Protein AF-A0A3G3MIH2-F1 (afdb_monomer_lite)

Sequence (137 aa):
MPQLDYTIVFPQIFWLMLMFTVTYSGLLHFFLPIFLKVLKSRKLVVLFNVNETLKNEKRLLEKQNYLNETLNKNLIVLKNVFMKDILTSLSSECKIDIQLVDVKLAKALRNNMLYCNNQLLDCIVLEPRLLNFKFKK

Structure (mmCIF, N/CA/C/O backbone):
data_AF-A0A3G3MIH2-F1
#
_entry.id   AF-A0A3G3MIH2-F1
#
loop_
_atom_site.group_PDB
_atom_site.id
_atom_site.type_symbol
_atom_site.label_atom_id
_atom_site.label_alt_id
_atom_site.label_comp_id
_atom_site.label_asym_id
_atom_site.label_entity_id
_atom_site.label_seq_id
_atom_site.pdbx_PDB_ins_code
_atom_site.Cartn_x
_atom_site.Cartn_y
_atom_site.Cartn_z
_atom_site.occupancy
_atom_site.B_iso_or_equiv
_atom_site.auth_seq_id
_atom_site.auth_comp_id
_atom_site.auth_asym_id
_atom_site.auth_atom_id
_atom_site.pdbx_PDB_model_num
ATOM 1 N N . MET A 1 1 ? 47.774 0.286 -35.065 1.00 64.31 1 MET A N 1
ATOM 2 C CA . MET A 1 1 ? 47.944 -0.960 -35.847 1.00 64.31 1 MET A CA 1
ATOM 3 C C . MET A 1 1 ? 47.902 -0.564 -37.318 1.00 64.31 1 MET A C 1
ATOM 5 O O . MET A 1 1 ? 47.036 0.243 -37.635 1.00 64.31 1 MET A O 1
ATOM 9 N N . PRO A 1 2 ? 48.791 -1.055 -38.199 1.00 63.09 2 PRO A N 1
ATOM 10 C CA . PRO A 1 2 ? 48.864 -0.630 -39.610 1.00 63.09 2 PRO A CA 1
ATOM 11 C C . PRO A 1 2 ? 47.598 -0.933 -40.444 1.00 63.09 2 PRO A C 1
ATOM 13 O O . PRO A 1 2 ? 47.557 -0.633 -41.624 1.00 63.09 2 PRO A O 1
ATOM 16 N N . GLN A 1 3 ? 46.572 -1.524 -39.826 1.00 59.78 3 GLN A N 1
ATOM 17 C CA . GLN A 1 3 ? 45.283 -1.890 -40.416 1.00 59.78 3 GLN A CA 1
ATOM 18 C C . GLN A 1 3 ? 44.195 -0.814 -40.249 1.00 59.78 3 GLN A C 1
ATOM 20 O O . GLN A 1 3 ? 43.129 -0.937 -40.845 1.00 59.78 3 GLN A O 1
ATOM 25 N N . LEU A 1 4 ? 44.419 0.216 -39.421 1.00 67.50 4 LEU A N 1
ATOM 26 C CA . LEU A 1 4 ? 43.464 1.315 -39.256 1.00 67.50 4 LEU A CA 1
ATOM 27 C C . LEU A 1 4 ? 43.761 2.392 -40.303 1.00 67.50 4 LEU A C 1
ATOM 29 O O . LEU A 1 4 ? 44.371 3.417 -40.009 1.00 67.50 4 LEU A O 1
ATOM 33 N N . ASP A 1 5 ? 43.393 2.094 -41.544 1.00 70.62 5 ASP A N 1
ATOM 34 C CA . ASP A 1 5 ? 43.599 2.989 -42.676 1.00 70.62 5 ASP A CA 1
ATOM 35 C C . ASP A 1 5 ? 42.698 4.225 -42.526 1.00 70.62 5 ASP A C 1
ATOM 37 O O . ASP A 1 5 ? 41.473 4.112 -42.445 1.00 70.62 5 ASP A O 1
ATOM 41 N N . TYR A 1 6 ? 43.280 5.424 -42.483 1.00 70.31 6 TYR A N 1
ATOM 42 C CA . TYR A 1 6 ? 42.527 6.670 -42.259 1.00 70.31 6 TYR A CA 1
ATOM 43 C C . TYR A 1 6 ? 41.443 6.913 -43.324 1.00 70.31 6 TYR A C 1
ATOM 45 O O . TYR A 1 6 ? 40.437 7.569 -43.056 1.00 70.31 6 TYR A O 1
ATOM 53 N N . THR A 1 7 ? 41.605 6.323 -44.508 1.00 76.62 7 THR A N 1
ATOM 54 C CA . THR A 1 7 ? 40.677 6.416 -45.641 1.00 76.62 7 THR A CA 1
ATOM 55 C C . THR A 1 7 ? 39.334 5.715 -45.387 1.00 76.62 7 THR A C 1
ATOM 57 O O . THR A 1 7 ? 38.307 6.166 -45.890 1.00 76.62 7 THR A O 1
ATOM 60 N N . ILE A 1 8 ? 39.298 4.644 -44.580 1.00 80.69 8 ILE A N 1
ATOM 61 C CA . ILE A 1 8 ? 38.061 3.883 -44.296 1.00 80.69 8 ILE A CA 1
ATOM 62 C C . ILE A 1 8 ? 37.334 4.345 -43.026 1.00 80.69 8 ILE A C 1
ATOM 64 O O . ILE A 1 8 ? 36.175 3.987 -42.812 1.00 80.69 8 ILE A O 1
ATOM 68 N N . VAL A 1 9 ? 37.981 5.180 -42.209 1.00 84.44 9 VAL A N 1
ATOM 69 C CA . VAL A 1 9 ? 37.428 5.684 -40.943 1.00 84.44 9 VAL A CA 1
ATOM 70 C C . VAL A 1 9 ? 36.187 6.547 -41.180 1.00 84.44 9 VAL A C 1
ATOM 72 O O . VAL A 1 9 ? 35.196 6.416 -40.463 1.00 84.44 9 VAL A O 1
ATOM 75 N N . PHE A 1 10 ? 36.193 7.398 -42.210 1.00 85.12 10 PHE A N 1
ATOM 76 C CA . PHE A 1 10 ? 35.067 8.296 -42.477 1.00 85.12 10 PHE A CA 1
ATOM 77 C C . PHE A 1 10 ? 33.777 7.551 -42.884 1.00 85.12 10 PHE A C 1
ATOM 79 O O . PHE A 1 10 ? 32.747 7.783 -42.245 1.00 85.12 10 PHE A O 1
ATOM 86 N N . PRO A 1 11 ? 33.793 6.606 -43.848 1.00 90.06 11 PRO A N 1
ATOM 87 C CA . PRO A 1 11 ? 32.627 5.769 -44.138 1.00 90.06 11 PRO A CA 1
ATOM 88 C C . PRO A 1 11 ? 32.112 4.996 -42.919 1.00 90.06 11 PRO A C 1
ATOM 90 O O . PRO A 1 11 ? 30.903 4.908 -42.717 1.00 90.06 11 PRO A O 1
ATOM 93 N N . GLN A 1 12 ? 33.008 4.461 -42.084 1.00 89.38 12 GLN A N 1
ATOM 94 C CA . GLN A 1 12 ? 32.619 3.727 -40.876 1.00 89.38 12 GLN A CA 1
ATOM 95 C C . GLN A 1 12 ? 31.881 4.623 -39.875 1.00 89.38 12 GLN A C 1
ATOM 97 O O . GLN A 1 12 ? 30.814 4.245 -39.390 1.00 89.38 12 GLN A O 1
ATOM 102 N N . ILE A 1 13 ? 32.403 5.824 -39.606 1.00 92.38 13 ILE A N 1
ATOM 103 C CA . ILE A 1 13 ? 31.747 6.804 -38.727 1.00 92.38 13 ILE A CA 1
ATOM 104 C C . ILE A 1 13 ? 30.396 7.230 -39.308 1.00 92.38 13 ILE A C 1
ATOM 106 O O . ILE A 1 13 ? 29.416 7.324 -38.568 1.00 92.38 13 ILE A O 1
ATOM 110 N N . PHE A 1 14 ? 30.317 7.452 -40.622 1.00 93.69 14 PHE A N 1
ATOM 111 C CA . PHE A 1 14 ? 29.075 7.832 -41.290 1.00 93.69 14 PHE A CA 1
ATOM 112 C C . PHE A 1 14 ? 27.981 6.769 -41.115 1.00 93.69 14 PHE 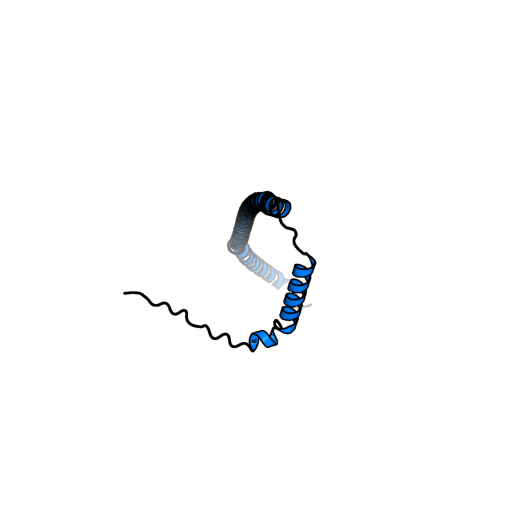A C 1
ATOM 114 O O . PHE A 1 14 ? 26.881 7.081 -40.652 1.00 93.69 14 PHE A O 1
ATOM 121 N N . TRP A 1 15 ? 28.286 5.504 -41.417 1.00 95.06 15 TRP A N 1
ATOM 122 C CA . TRP A 1 15 ? 27.327 4.409 -41.261 1.00 95.06 15 TRP A CA 1
ATOM 123 C C . TRP A 1 15 ? 26.943 4.172 -39.801 1.00 95.06 15 TRP A C 1
ATOM 125 O O . TRP A 1 15 ? 25.770 3.931 -39.509 1.00 95.06 15 TRP A O 1
ATOM 135 N N . LEU A 1 16 ? 27.898 4.301 -38.877 1.00 95.94 16 LEU A N 1
ATOM 136 C CA . LEU A 1 16 ? 27.629 4.217 -37.444 1.00 95.94 16 LEU A CA 1
ATOM 137 C C . LEU A 1 16 ? 26.658 5.315 -36.997 1.00 95.94 16 LEU A C 1
ATOM 139 O O . LEU A 1 16 ? 25.679 5.013 -36.317 1.00 95.94 16 LEU A O 1
ATOM 143 N N . MET A 1 17 ? 26.886 6.565 -37.408 1.00 97.00 17 MET A N 1
ATOM 144 C CA . MET A 1 17 ? 26.000 7.687 -37.086 1.00 97.00 17 MET A CA 1
ATOM 145 C C . MET A 1 17 ? 24.609 7.503 -37.682 1.00 97.00 17 MET A C 1
ATOM 147 O O . MET A 1 17 ? 23.618 7.807 -37.018 1.00 97.00 17 MET A O 1
ATOM 151 N N . LEU A 1 18 ? 24.508 6.965 -38.897 1.00 97.12 18 LEU A N 1
ATOM 152 C CA . LEU A 1 18 ? 23.223 6.705 -39.536 1.00 97.12 18 LEU A CA 1
ATOM 153 C C . LEU A 1 18 ? 22.433 5.630 -38.778 1.00 97.12 18 LEU A C 1
ATOM 155 O O . LEU A 1 18 ? 21.279 5.857 -38.409 1.00 97.12 18 LEU A O 1
ATOM 159 N N . MET A 1 19 ? 23.068 4.500 -38.460 1.00 97.62 19 MET A N 1
ATOM 160 C CA . MET A 1 19 ? 22.440 3.429 -37.680 1.00 97.62 19 MET A CA 1
ATOM 161 C C . MET A 1 19 ? 22.076 3.889 -36.266 1.00 97.62 19 MET A C 1
ATOM 163 O O . MET A 1 19 ? 20.970 3.615 -35.791 1.00 97.62 19 MET A O 1
ATOM 167 N N . PHE A 1 20 ? 22.965 4.634 -35.606 1.00 97.75 20 PHE A N 1
ATOM 168 C CA . PHE A 1 20 ? 22.700 5.232 -34.300 1.00 97.75 20 PHE A CA 1
ATOM 169 C C . PHE A 1 20 ? 21.495 6.174 -34.352 1.00 97.75 20 PHE A C 1
ATOM 171 O O . PHE A 1 20 ? 20.605 6.078 -33.517 1.00 97.75 20 PHE A O 1
ATOM 178 N N . THR A 1 21 ? 21.409 7.038 -35.362 1.00 97.56 21 THR A N 1
ATOM 179 C CA . THR A 1 21 ? 20.301 7.996 -35.486 1.00 97.56 21 THR A CA 1
ATOM 180 C C . THR A 1 21 ? 18.961 7.293 -35.697 1.00 97.56 21 THR A C 1
ATOM 182 O O . THR A 1 21 ? 17.979 7.632 -35.036 1.00 97.56 21 THR A O 1
ATOM 185 N N . VAL A 1 22 ? 18.910 6.282 -36.570 1.00 97.38 22 VAL A N 1
ATOM 186 C CA . VAL A 1 22 ? 17.680 5.513 -36.837 1.00 97.38 22 VAL A CA 1
ATOM 187 C C . VAL A 1 22 ? 17.229 4.755 -35.588 1.00 97.38 22 VAL A C 1
ATOM 189 O O . VAL A 1 22 ? 16.061 4.823 -35.203 1.00 97.38 22 VAL A O 1
ATOM 192 N N . THR A 1 23 ? 18.155 4.069 -34.918 1.00 97.06 23 THR A N 1
ATOM 193 C CA . THR A 1 23 ? 17.851 3.320 -33.688 1.00 97.06 23 THR A CA 1
ATOM 194 C C . THR A 1 23 ? 17.450 4.239 -32.538 1.00 97.06 23 THR A C 1
ATOM 196 O O . THR A 1 23 ? 16.456 3.969 -31.864 1.00 97.06 23 THR A O 1
ATOM 199 N N . TYR A 1 24 ? 18.153 5.357 -32.351 1.00 97.31 24 TYR A N 1
ATOM 200 C CA . TYR A 1 24 ? 17.827 6.371 -31.350 1.00 97.31 24 TYR A CA 1
ATOM 201 C C . TYR A 1 24 ? 16.451 6.994 -31.600 1.00 97.31 24 TYR A C 1
ATOM 203 O O . TYR A 1 24 ? 15.654 7.118 -30.672 1.00 97.31 24 TYR A O 1
ATOM 211 N N . SER A 1 25 ? 16.130 7.318 -32.855 1.00 97.12 25 SER A N 1
ATOM 212 C CA . SER A 1 25 ? 14.806 7.816 -33.234 1.00 97.12 25 SER A CA 1
ATOM 213 C C . SER A 1 25 ? 13.713 6.783 -32.942 1.00 97.12 25 SER A C 1
ATOM 215 O O . SER A 1 25 ? 12.696 7.120 -32.335 1.00 97.12 25 SER A O 1
ATOM 217 N N . GLY A 1 26 ? 13.948 5.507 -33.269 1.00 96.94 26 GLY A N 1
ATOM 218 C CA . GLY A 1 26 ? 13.027 4.418 -32.941 1.00 96.94 26 GLY A CA 1
ATOM 219 C C . GLY A 1 26 ? 12.801 4.260 -31.431 1.00 96.94 26 GLY A C 1
ATOM 220 O O . GLY A 1 26 ? 11.660 4.149 -30.977 1.00 96.94 26 GLY A O 1
ATOM 221 N N . LEU A 1 27 ? 13.872 4.320 -30.636 1.00 97.00 27 LEU A N 1
ATOM 222 C CA . LEU A 1 27 ? 13.816 4.306 -29.170 1.00 97.00 27 LEU A CA 1
ATOM 223 C C . LEU A 1 27 ? 13.003 5.480 -28.617 1.00 97.00 27 LEU A C 1
ATOM 225 O O . LEU A 1 27 ? 12.110 5.280 -27.790 1.00 97.00 27 LEU A O 1
ATOM 229 N N . LEU A 1 28 ? 13.281 6.691 -29.094 1.00 97.06 28 LEU A N 1
ATOM 230 C CA . LEU A 1 28 ? 12.629 7.904 -28.616 1.00 97.06 28 LEU A CA 1
ATOM 231 C C . LEU A 1 28 ? 11.144 7.947 -29.002 1.00 97.06 28 LEU A C 1
ATOM 233 O O . LEU A 1 28 ? 10.303 8.314 -28.185 1.00 97.06 28 LEU A O 1
ATOM 237 N N . HIS A 1 29 ? 10.812 7.570 -30.235 1.00 95.75 29 HIS A N 1
ATOM 238 C CA . HIS A 1 29 ? 9.457 7.717 -30.757 1.00 95.75 29 HIS A CA 1
ATOM 239 C C . HIS A 1 29 ? 8.532 6.565 -30.349 1.00 95.75 29 HIS A C 1
ATOM 241 O O . HIS A 1 29 ? 7.354 6.795 -30.089 1.00 95.75 29 HIS A O 1
ATOM 247 N N . PHE A 1 30 ? 9.032 5.328 -30.271 1.00 94.69 30 PHE A N 1
ATOM 248 C CA . PHE A 1 30 ? 8.189 4.162 -29.978 1.00 94.69 30 PHE A CA 1
ATOM 249 C C . PHE A 1 30 ? 8.353 3.657 -28.546 1.00 94.69 30 PHE A C 1
ATOM 251 O O . PHE A 1 30 ? 7.363 3.480 -27.837 1.00 94.69 30 PHE A O 1
ATOM 258 N N . PHE A 1 31 ? 9.586 3.442 -28.086 1.00 95.31 31 PHE A N 1
ATOM 259 C CA . PHE A 1 31 ? 9.818 2.781 -26.799 1.00 95.31 31 PHE A CA 1
ATOM 260 C C . PHE A 1 31 ? 9.615 3.717 -25.607 1.00 95.31 31 PHE A C 1
ATOM 262 O O . PHE A 1 31 ? 8.984 3.325 -24.621 1.00 95.31 31 PHE A O 1
ATOM 269 N N . LEU A 1 32 ? 10.081 4.964 -25.699 1.00 95.81 32 LEU A N 1
ATOM 270 C CA . LEU A 1 32 ? 9.936 5.952 -24.631 1.00 95.81 32 LEU A CA 1
ATOM 271 C C . LEU A 1 32 ? 8.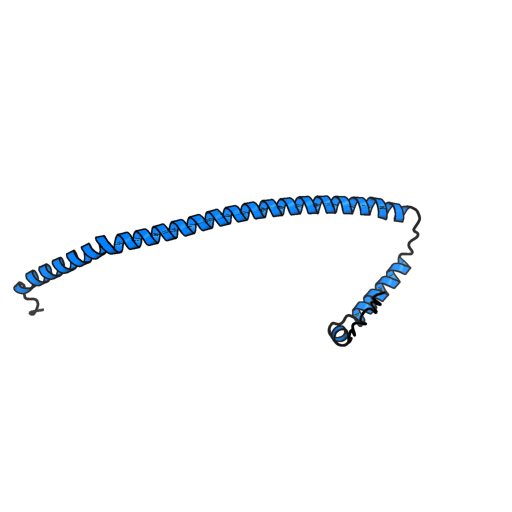469 6.212 -24.227 1.00 95.81 32 LEU A C 1
ATOM 273 O O . LEU A 1 32 ? 8.175 6.129 -23.029 1.00 95.81 32 LEU A O 1
ATOM 277 N N . PRO A 1 33 ? 7.513 6.474 -25.146 1.00 96.06 33 PRO A N 1
ATOM 278 C CA . PRO A 1 33 ? 6.126 6.707 -24.743 1.00 96.06 33 PRO A CA 1
ATOM 279 C C . PRO A 1 33 ? 5.469 5.463 -24.140 1.00 96.06 33 PRO A C 1
ATOM 281 O O . PRO A 1 33 ? 4.698 5.587 -23.186 1.00 96.06 33 PRO A O 1
ATOM 284 N N . ILE A 1 34 ? 5.790 4.263 -24.638 1.00 96.19 34 ILE A N 1
ATOM 285 C CA . ILE A 1 34 ? 5.290 3.005 -24.065 1.00 96.19 34 ILE A CA 1
ATOM 286 C C . ILE A 1 34 ? 5.798 2.854 -22.630 1.00 96.19 34 ILE A C 1
ATOM 288 O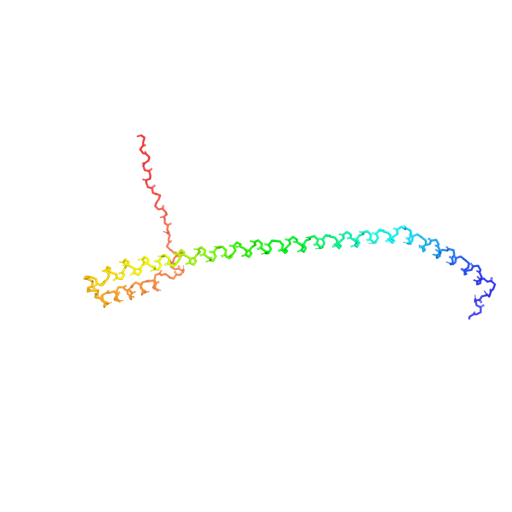 O . ILE A 1 34 ? 5.007 2.605 -21.717 1.00 96.19 34 ILE A O 1
ATOM 292 N N . PHE A 1 35 ? 7.096 3.069 -22.414 1.00 96.62 35 PHE A N 1
ATOM 293 C CA . PHE A 1 35 ? 7.714 2.977 -21.096 1.00 96.62 35 PHE A CA 1
ATOM 294 C C . PHE A 1 35 ? 7.086 3.964 -20.102 1.00 96.62 35 PHE A C 1
ATOM 296 O O . PHE A 1 35 ? 6.673 3.575 -19.005 1.00 96.62 35 PHE A O 1
ATOM 303 N N . LEU A 1 36 ? 6.914 5.224 -20.511 1.00 96.69 36 LEU A N 1
ATOM 304 C CA . LEU A 1 36 ? 6.267 6.247 -19.688 1.00 96.69 36 LEU A CA 1
ATOM 305 C C . LEU A 1 36 ? 4.805 5.905 -19.378 1.00 96.69 36 LEU A C 1
ATOM 307 O O . LEU A 1 36 ? 4.360 6.083 -18.240 1.00 96.69 36 LEU A O 1
ATOM 311 N N . LYS A 1 37 ? 4.056 5.377 -20.352 1.00 96.94 37 LYS A N 1
ATOM 312 C CA . LYS A 1 37 ? 2.662 4.959 -20.153 1.00 96.94 37 LYS A CA 1
ATOM 313 C C . LYS A 1 37 ? 2.561 3.828 -19.131 1.00 96.94 37 LYS A C 1
ATOM 315 O O . LYS A 1 37 ? 1.716 3.897 -18.237 1.00 96.94 37 LYS A O 1
ATOM 320 N N . VAL A 1 38 ? 3.439 2.829 -19.217 1.00 97.25 38 VAL A N 1
ATOM 321 C CA . VAL A 1 38 ? 3.484 1.710 -18.264 1.00 97.25 38 VAL A CA 1
ATOM 322 C C . VAL A 1 38 ? 3.821 2.205 -16.858 1.00 97.25 38 VAL A C 1
ATOM 324 O O . VAL A 1 38 ? 3.110 1.863 -15.910 1.00 97.25 38 VAL A O 1
ATOM 327 N N . LEU A 1 39 ? 4.845 3.051 -16.711 1.00 96.88 39 LEU A N 1
ATOM 328 C CA . LEU A 1 39 ? 5.212 3.619 -15.410 1.00 96.88 39 LEU A CA 1
ATOM 329 C C . LEU A 1 39 ? 4.071 4.437 -14.801 1.00 96.88 39 LEU A C 1
ATOM 331 O O . LEU A 1 39 ? 3.737 4.258 -13.626 1.00 96.88 39 LEU A O 1
ATOM 335 N N . LYS A 1 40 ? 3.429 5.295 -15.599 1.00 97.25 40 LYS A N 1
ATOM 336 C CA . LYS A 1 40 ? 2.303 6.114 -15.139 1.00 97.25 40 LYS A CA 1
ATOM 337 C C . LYS A 1 40 ? 1.114 5.246 -14.730 1.00 97.25 40 LYS A C 1
ATOM 339 O O . LYS A 1 40 ? 0.539 5.479 -13.671 1.00 97.25 40 LYS A O 1
ATOM 344 N N . SER A 1 41 ? 0.786 4.222 -15.517 1.00 97.19 41 SER A N 1
ATOM 345 C CA . SER A 1 41 ? -0.289 3.280 -15.195 1.00 97.19 41 SER A CA 1
ATOM 346 C C . SER A 1 41 ? -0.020 2.549 -13.882 1.00 97.19 41 SER A C 1
ATOM 348 O O . SER A 1 41 ? -0.894 2.501 -13.020 1.00 97.19 41 SER A O 1
ATOM 350 N N . ARG A 1 42 ? 1.195 2.023 -13.686 1.00 96.56 42 ARG A N 1
ATOM 351 C CA . ARG A 1 42 ? 1.569 1.338 -12.438 1.00 96.56 42 ARG A CA 1
ATOM 352 C C . ARG A 1 42 ? 1.498 2.274 -11.236 1.00 96.56 42 ARG A C 1
ATOM 354 O O . ARG A 1 42 ? 0.949 1.892 -10.208 1.00 96.56 42 ARG A O 1
ATOM 361 N N . LYS A 1 43 ? 1.979 3.514 -11.375 1.00 96.75 43 LYS A N 1
ATOM 362 C CA . LYS A 1 43 ? 1.882 4.529 -10.317 1.00 96.75 43 LYS A CA 1
ATOM 363 C C . LYS A 1 43 ? 0.427 4.814 -9.932 1.00 96.75 43 LYS A C 1
ATOM 365 O O . LYS A 1 43 ? 0.131 4.912 -8.746 1.00 96.75 43 LYS A O 1
ATOM 370 N N . LEU A 1 44 ? -0.470 4.930 -10.913 1.00 97.06 44 LEU A N 1
ATOM 371 C CA . LEU A 1 44 ? -1.895 5.164 -10.662 1.00 97.06 44 LEU A CA 1
ATOM 372 C C . LEU A 1 44 ? -2.550 3.989 -9.930 1.00 97.06 44 LEU A C 1
ATOM 374 O O . LEU A 1 44 ? -3.285 4.221 -8.977 1.00 97.06 44 LEU A O 1
ATOM 378 N N . VAL A 1 45 ? -2.244 2.750 -10.325 1.00 97.12 45 VAL A N 1
ATOM 379 C CA . VAL A 1 45 ? -2.755 1.545 -9.646 1.00 97.12 45 VAL A CA 1
ATOM 380 C C . VAL A 1 45 ? -2.275 1.487 -8.197 1.00 97.12 45 VAL A C 1
ATOM 382 O O . VAL A 1 45 ? -3.081 1.286 -7.294 1.00 97.12 45 VAL A O 1
ATOM 385 N N . VAL A 1 46 ? -0.984 1.725 -7.949 1.00 97.44 46 VAL A N 1
ATOM 386 C CA . VAL A 1 46 ? -0.440 1.747 -6.581 1.00 97.44 46 VAL A CA 1
ATOM 387 C C . VAL A 1 46 ? -1.121 2.827 -5.740 1.00 97.44 46 VAL A C 1
ATOM 389 O O . VAL A 1 46 ? -1.540 2.554 -4.621 1.00 97.44 46 VAL A O 1
ATOM 392 N N . LEU A 1 47 ? -1.282 4.038 -6.279 1.00 97.31 47 LEU A N 1
ATOM 393 C CA . LEU A 1 47 ? -1.919 5.142 -5.559 1.00 97.31 47 LEU A CA 1
ATOM 394 C C . LEU A 1 47 ? -3.400 4.863 -5.264 1.00 97.31 47 LEU A C 1
ATOM 396 O O . LEU A 1 47 ? -3.879 5.180 -4.176 1.00 97.31 47 LEU A O 1
ATOM 400 N N . PHE A 1 48 ? -4.118 4.252 -6.208 1.00 97.31 48 PHE A N 1
ATOM 401 C CA . PHE A 1 48 ? -5.496 3.817 -5.997 1.00 97.31 48 PHE A CA 1
ATOM 402 C C . PHE A 1 48 ? -5.585 2.790 -4.864 1.00 97.31 48 PHE A C 1
ATOM 404 O O . PHE A 1 48 ? -6.351 2.999 -3.925 1.00 97.31 48 PHE A O 1
ATOM 411 N N . ASN A 1 49 ? -4.743 1.754 -4.905 1.00 96.88 49 ASN A N 1
ATOM 412 C CA . ASN A 1 49 ? -4.719 0.711 -3.883 1.00 96.88 49 ASN A CA 1
ATOM 413 C C . ASN A 1 49 ? -4.402 1.287 -2.500 1.00 96.88 49 ASN A C 1
ATOM 415 O O . ASN A 1 49 ? -5.100 0.970 -1.547 1.00 96.88 49 ASN A O 1
ATOM 419 N N . VAL A 1 50 ? -3.412 2.180 -2.389 1.00 97.38 50 VAL A N 1
ATOM 420 C CA . VAL A 1 50 ? -3.071 2.845 -1.118 1.00 97.38 50 VAL A CA 1
ATOM 421 C C . VAL A 1 50 ? -4.256 3.649 -0.571 1.00 97.38 50 VAL A C 1
ATOM 423 O O . VAL A 1 50 ? -4.557 3.606 0.621 1.00 97.38 50 VAL A O 1
ATOM 426 N N . ASN A 1 51 ? -4.970 4.371 -1.435 1.00 97.19 51 ASN A N 1
ATOM 427 C CA . ASN A 1 51 ? -6.151 5.121 -1.014 1.00 97.19 51 ASN A CA 1
ATOM 428 C C . ASN A 1 51 ? -7.302 4.203 -0.582 1.00 97.19 51 ASN A C 1
ATOM 430 O O . ASN A 1 51 ? -8.036 4.534 0.351 1.00 97.19 51 ASN A O 1
ATOM 434 N N . GLU A 1 52 ? -7.484 3.068 -1.251 1.00 96.69 52 GLU A N 1
ATOM 435 C CA . GLU A 1 52 ? -8.493 2.078 -0.883 1.00 96.69 52 GLU A CA 1
ATOM 436 C C . GLU A 1 52 ? -8.148 1.380 0.439 1.00 96.69 52 GLU A C 1
ATOM 438 O O . GLU A 1 52 ? -9.014 1.266 1.309 1.00 96.69 52 GLU A O 1
ATOM 443 N N . THR A 1 53 ? -6.883 1.006 0.652 1.00 96.62 53 THR A N 1
ATOM 444 C CA . THR A 1 53 ? -6.434 0.410 1.916 1.00 96.62 53 THR A CA 1
ATOM 445 C C . THR A 1 53 ? -6.617 1.375 3.080 1.00 96.62 53 THR A C 1
ATOM 447 O O . THR A 1 53 ? -7.167 0.972 4.099 1.00 96.62 53 THR A O 1
ATOM 450 N N . LEU A 1 54 ? -6.283 2.661 2.912 1.00 97.06 54 LEU A N 1
ATOM 451 C CA . LEU A 1 54 ? -6.516 3.684 3.942 1.00 97.06 54 LEU A CA 1
ATOM 452 C C . LEU A 1 54 ? -8.008 3.861 4.267 1.00 97.06 54 LEU A C 1
ATOM 454 O O . LEU A 1 54 ? -8.380 4.069 5.422 1.00 97.06 54 LEU A O 1
ATOM 458 N N . LYS A 1 55 ? -8.893 3.782 3.266 1.00 96.81 55 LYS A N 1
ATOM 459 C CA . LYS A 1 55 ? -10.349 3.824 3.496 1.00 96.81 55 LYS A CA 1
ATOM 460 C C . LYS A 1 55 ? -10.832 2.596 4.262 1.00 96.81 55 LYS A C 1
ATOM 462 O O . LYS A 1 55 ? -11.665 2.730 5.159 1.00 96.81 55 LYS A O 1
ATOM 467 N N . ASN A 1 56 ? -10.328 1.416 3.911 1.00 96.38 56 ASN A N 1
ATOM 468 C CA . ASN A 1 56 ? -10.686 0.172 4.585 1.00 96.38 56 ASN A CA 1
ATOM 469 C C . ASN A 1 56 ? -10.174 0.144 6.025 1.00 96.38 56 ASN A C 1
ATOM 471 O O . ASN A 1 56 ? -10.920 -0.258 6.913 1.00 96.38 56 ASN A O 1
ATOM 475 N N . GLU A 1 57 ? -8.964 0.642 6.269 1.00 96.81 57 GLU A N 1
ATOM 476 C CA . GLU A 1 57 ? -8.392 0.786 7.607 1.00 96.81 57 GLU A CA 1
ATOM 477 C C . GLU A 1 57 ? -9.249 1.704 8.486 1.00 96.81 57 GLU A C 1
ATOM 479 O O . GLU A 1 57 ? -9.645 1.307 9.580 1.00 96.81 57 GLU A O 1
ATOM 484 N N . LYS A 1 58 ? -9.644 2.882 7.980 1.00 96.75 58 LYS A N 1
ATOM 485 C CA . LYS A 1 58 ? -10.549 3.793 8.705 1.00 96.75 58 LYS A CA 1
ATOM 486 C C . LYS A 1 58 ? -11.883 3.135 9.053 1.00 96.75 58 LYS A C 1
ATOM 488 O O . LYS A 1 58 ? -12.305 3.180 10.203 1.00 96.75 58 LYS A O 1
ATOM 493 N N . ARG A 1 59 ? -12.519 2.467 8.085 1.00 96.56 59 ARG A N 1
ATOM 494 C CA . ARG A 1 59 ? -13.781 1.740 8.311 1.00 96.56 59 ARG A CA 1
ATOM 495 C C . ARG A 1 59 ? -13.628 0.614 9.330 1.00 96.56 59 ARG A C 1
ATOM 497 O O . ARG A 1 59 ? -14.553 0.347 10.092 1.00 96.56 59 ARG A O 1
ATOM 504 N N . LEU A 1 60 ? -12.496 -0.086 9.314 1.00 97.00 60 LEU A N 1
ATOM 505 C CA . LEU A 1 60 ? -12.219 -1.157 10.263 1.00 97.00 60 LEU A CA 1
ATOM 506 C C . LEU A 1 60 ? -12.036 -0.594 11.672 1.00 97.00 60 LEU A C 1
ATOM 508 O O . LEU A 1 60 ? -12.629 -1.124 12.608 1.00 97.00 60 LEU A O 1
ATOM 512 N N . LEU A 1 61 ? -11.306 0.512 11.807 1.00 97.44 61 LEU A N 1
ATOM 513 C CA . LEU A 1 61 ? -11.106 1.204 13.077 1.00 97.44 61 LEU A CA 1
ATOM 514 C C . LEU A 1 61 ? -12.427 1.738 13.653 1.00 97.44 61 LEU A C 1
ATOM 516 O O . LEU A 1 61 ? -12.704 1.536 14.832 1.00 97.44 61 LEU A O 1
ATOM 520 N N . GLU A 1 62 ? -13.291 2.330 12.825 1.00 97.19 62 GLU A N 1
ATOM 521 C CA . GLU A 1 62 ? -14.643 2.749 13.231 1.00 97.19 62 GLU A CA 1
ATOM 522 C C . GLU A 1 62 ? -15.476 1.569 13.752 1.00 97.19 62 GLU A C 1
ATOM 524 O O . GLU A 1 62 ? -16.076 1.649 14.826 1.00 97.19 62 GLU A O 1
ATOM 529 N N . LYS A 1 63 ? -15.477 0.440 13.030 1.00 96.38 63 LYS A N 1
ATOM 530 C CA . LYS A 1 63 ? -16.180 -0.779 13.456 1.00 96.38 63 LYS A CA 1
ATOM 531 C C . LYS A 1 63 ? -15.609 -1.354 14.749 1.00 96.38 63 LYS A C 1
ATOM 533 O O . LYS A 1 63 ? -16.375 -1.812 15.593 1.00 96.38 63 LYS A O 1
ATOM 538 N N . GLN A 1 64 ? -14.289 -1.341 14.906 1.00 96.38 64 GLN A N 1
ATOM 539 C CA . GLN A 1 64 ? -13.622 -1.831 16.107 1.00 96.38 64 GLN A CA 1
ATOM 540 C C . GLN A 1 64 ? -13.948 -0.956 17.320 1.00 96.38 64 GLN A C 1
ATOM 542 O O . GLN A 1 64 ? -14.249 -1.489 18.387 1.00 96.38 64 GLN A O 1
ATOM 547 N N . ASN A 1 65 ? -13.962 0.367 17.152 1.00 96.94 65 ASN A N 1
ATOM 548 C CA . ASN A 1 65 ? -14.368 1.294 18.206 1.00 96.94 65 ASN A CA 1
ATOM 549 C C . ASN A 1 65 ? -15.826 1.063 18.607 1.00 96.94 65 ASN A C 1
ATOM 551 O O . ASN A 1 65 ? -16.110 0.885 19.789 1.00 96.94 65 ASN A O 1
ATOM 555 N N . TYR A 1 66 ? -16.728 0.952 17.630 1.00 97.00 66 TYR A N 1
ATOM 556 C CA . TYR A 1 66 ? -18.137 0.653 17.886 1.00 97.00 66 TYR A CA 1
ATOM 557 C C . TYR A 1 66 ? -18.333 -0.680 18.629 1.00 97.00 66 TYR A C 1
ATOM 559 O O . TYR A 1 66 ? -19.112 -0.764 19.584 1.00 97.00 66 TYR A O 1
ATOM 567 N N . LEU A 1 67 ? -17.610 -1.727 18.219 1.00 96.25 67 LEU A N 1
ATOM 568 C CA . LEU A 1 67 ? -17.636 -3.027 18.888 1.00 96.25 67 LEU A CA 1
ATOM 569 C C . LEU A 1 67 ? -17.146 -2.909 20.335 1.00 96.25 67 LEU A C 1
ATOM 571 O O . LEU A 1 67 ? -17.806 -3.416 21.239 1.00 96.25 67 LEU A O 1
ATOM 575 N N . ASN A 1 68 ? -16.020 -2.229 20.559 1.00 96.38 68 ASN A N 1
ATOM 576 C CA . ASN A 1 68 ? -15.443 -2.037 21.887 1.00 96.38 68 ASN A CA 1
ATOM 577 C C . ASN A 1 68 ? -16.382 -1.255 22.808 1.00 96.38 68 ASN A C 1
ATOM 579 O O . ASN A 1 68 ? -16.587 -1.658 23.951 1.00 96.38 68 ASN A O 1
ATOM 583 N N . GLU A 1 69 ? -16.990 -0.174 22.321 1.00 96.69 69 GLU A N 1
ATOM 584 C CA . GLU A 1 69 ? -17.984 0.591 23.078 1.00 96.69 69 GLU A CA 1
ATOM 585 C C . GLU A 1 69 ? -19.195 -0.272 23.441 1.00 96.69 69 GLU A C 1
ATOM 587 O O . GLU A 1 69 ? -19.629 -0.290 24.596 1.00 96.69 69 GLU A O 1
ATOM 592 N N . THR A 1 70 ? -19.704 -1.041 22.477 1.00 96.38 70 THR A N 1
ATOM 593 C CA . THR A 1 70 ? -20.858 -1.925 22.678 1.00 96.38 70 THR A CA 1
ATOM 594 C C . THR A 1 70 ? -20.545 -3.038 23.677 1.00 96.38 70 THR A C 1
ATOM 596 O O . THR A 1 70 ? -21.326 -3.279 24.600 1.00 96.38 70 THR A O 1
ATOM 599 N N . LEU A 1 71 ? -19.391 -3.696 23.538 1.00 95.31 71 LEU A N 1
ATOM 600 C CA . LEU A 1 71 ? -18.929 -4.734 24.459 1.00 95.31 71 LEU A CA 1
ATOM 601 C C . LEU A 1 71 ? -18.732 -4.177 25.865 1.00 95.31 71 LEU A C 1
ATOM 603 O O . LEU A 1 71 ? -19.261 -4.750 26.813 1.00 95.31 71 LEU A O 1
ATOM 607 N N . ASN A 1 72 ? -18.040 -3.045 26.007 1.00 95.50 72 ASN A N 1
ATOM 608 C CA . ASN A 1 72 ? -17.817 -2.421 27.309 1.00 95.50 72 ASN A CA 1
ATOM 609 C C . ASN A 1 72 ? -19.138 -2.042 27.978 1.00 95.50 72 ASN A C 1
ATOM 611 O O . ASN A 1 72 ? -19.339 -2.347 29.153 1.00 95.50 72 ASN A O 1
ATOM 615 N N . LYS A 1 73 ? -20.072 -1.446 27.232 1.00 96.12 73 LYS A N 1
ATOM 616 C CA . LYS A 1 73 ? -21.402 -1.110 27.749 1.00 96.12 73 LYS A CA 1
ATOM 617 C C . LYS A 1 73 ? -22.142 -2.357 28.233 1.00 96.12 73 LYS A C 1
ATOM 619 O O . LYS A 1 73 ? -22.661 -2.363 29.347 1.00 96.12 73 LYS A O 1
ATOM 624 N N . ASN A 1 74 ? -22.152 -3.422 27.434 1.00 94.44 74 ASN A N 1
ATOM 625 C CA . ASN A 1 74 ? -22.833 -4.666 27.789 1.00 94.44 74 ASN A CA 1
ATOM 626 C C . ASN A 1 74 ? -22.166 -5.379 28.972 1.00 94.44 74 ASN A C 1
ATOM 628 O O . ASN A 1 74 ? -22.867 -5.878 29.847 1.00 94.44 74 ASN A O 1
ATOM 632 N N . LEU A 1 75 ? -20.834 -5.380 29.054 1.00 94.25 75 LEU A N 1
ATOM 633 C CA . LEU A 1 75 ? -20.099 -5.940 30.190 1.00 94.25 75 LEU A CA 1
ATOM 634 C C . LEU A 1 75 ? -20.355 -5.154 31.478 1.00 94.25 75 LEU A C 1
ATOM 636 O O . LEU A 1 75 ? -20.500 -5.764 32.535 1.00 94.25 75 LEU A O 1
ATOM 640 N N . ILE A 1 76 ? -20.466 -3.824 31.409 1.00 94.31 76 ILE A N 1
ATOM 641 C CA . ILE A 1 76 ? -20.850 -2.996 32.562 1.00 94.31 76 ILE A CA 1
ATOM 642 C C . ILE A 1 76 ? -22.272 -3.336 33.017 1.00 94.31 76 ILE A C 1
ATOM 644 O O . ILE A 1 76 ? -22.502 -3.504 34.213 1.00 94.31 76 ILE A O 1
ATOM 648 N N . VAL A 1 77 ? -23.216 -3.482 32.082 1.00 93.19 77 VAL A N 1
ATOM 649 C CA . VAL A 1 77 ? -24.586 -3.911 32.404 1.00 93.19 77 VAL A CA 1
ATOM 650 C C . VAL A 1 77 ? -24.569 -5.285 33.071 1.00 93.19 77 VAL A C 1
ATOM 652 O O . VAL A 1 77 ? -25.155 -5.442 34.139 1.00 93.19 77 VAL A O 1
ATOM 655 N N . LEU A 1 78 ? -23.845 -6.251 32.501 1.00 91.62 78 LEU A N 1
ATOM 656 C CA . LEU A 1 78 ? -23.740 -7.600 33.051 1.00 91.62 78 LEU A CA 1
ATOM 657 C C . LEU A 1 78 ? -23.120 -7.590 34.452 1.00 91.62 78 LEU A C 1
ATOM 659 O O . LEU A 1 78 ? -23.647 -8.231 35.354 1.00 91.62 78 LEU A O 1
ATOM 663 N N . LYS A 1 79 ? -22.046 -6.816 34.655 1.00 91.38 79 LYS A N 1
ATOM 664 C CA . LYS A 1 79 ? -21.403 -6.616 35.960 1.00 91.38 79 LYS A CA 1
ATOM 665 C C . LYS A 1 79 ? -22.383 -6.042 36.977 1.00 91.38 79 LYS A C 1
ATOM 667 O O . LYS A 1 79 ? -22.415 -6.511 38.109 1.00 91.38 79 LYS A O 1
ATOM 672 N N . ASN A 1 80 ? -23.174 -5.045 36.587 1.00 88.81 80 ASN A N 1
ATOM 673 C CA . ASN A 1 80 ? -24.150 -4.420 37.474 1.00 88.81 80 ASN A CA 1
ATOM 674 C C . ASN A 1 80 ? -25.276 -5.389 37.844 1.00 88.81 80 ASN A C 1
ATOM 676 O O . ASN A 1 80 ? -25.660 -5.430 39.007 1.00 88.81 80 ASN A O 1
ATOM 680 N N . VAL A 1 81 ? -25.763 -6.190 36.893 1.00 88.06 81 VAL A N 1
ATOM 681 C CA . VAL A 1 81 ? -26.750 -7.252 37.149 1.00 88.06 81 VAL A CA 1
ATOM 682 C C . VAL A 1 81 ? -26.165 -8.307 38.088 1.00 88.06 81 VAL A C 1
ATOM 684 O O . VAL A 1 81 ? -26.759 -8.600 39.117 1.00 88.06 81 VAL A O 1
ATOM 687 N N . PHE A 1 82 ? -24.956 -8.803 37.812 1.00 84.19 82 PHE A N 1
ATOM 688 C CA . PHE A 1 82 ? -24.267 -9.767 38.677 1.00 84.19 82 PHE A CA 1
ATOM 689 C C . PHE A 1 82 ? -24.085 -9.233 40.101 1.00 84.19 82 PHE A C 1
ATOM 691 O O . PHE A 1 82 ? -24.417 -9.913 41.068 1.00 84.19 82 PHE A O 1
ATOM 698 N N . MET A 1 83 ? -23.585 -8.004 40.242 1.00 82.44 83 MET A N 1
ATOM 699 C CA . MET A 1 83 ? -23.386 -7.381 41.549 1.00 82.44 83 MET A CA 1
ATOM 700 C C . MET A 1 83 ? -24.708 -7.115 42.262 1.00 82.44 83 MET A C 1
ATOM 702 O O . MET A 1 83 ? -24.774 -7.264 43.474 1.00 82.44 83 MET A O 1
ATOM 706 N N . LYS A 1 84 ? -25.764 -6.727 41.546 1.00 80.62 84 LYS A N 1
ATOM 707 C CA . LYS A 1 84 ? -27.050 -6.429 42.170 1.00 80.62 84 LYS A CA 1
ATOM 708 C C . LYS A 1 84 ? -27.791 -7.696 42.572 1.00 80.62 84 LYS A C 1
ATOM 710 O O . LYS A 1 84 ? -28.294 -7.723 43.681 1.00 80.62 84 LYS A O 1
ATOM 715 N N . ASP A 1 85 ? -27.826 -8.728 41.737 1.00 71.75 85 ASP A N 1
ATOM 716 C CA . ASP A 1 85 ? -28.663 -9.912 41.966 1.00 71.75 85 ASP A CA 1
ATOM 717 C C . ASP A 1 85 ? -27.929 -11.012 42.746 1.00 71.75 85 ASP A C 1
ATOM 719 O O . ASP A 1 85 ? -28.508 -11.653 43.624 1.00 71.75 85 ASP A O 1
ATOM 723 N N . ILE A 1 86 ? -26.634 -11.225 42.490 1.00 66.81 86 ILE A N 1
ATOM 724 C CA . ILE A 1 86 ? -25.873 -12.273 43.188 1.00 66.81 86 ILE A CA 1
ATOM 725 C C . ILE A 1 86 ? -25.397 -11.793 44.552 1.00 66.81 86 ILE A C 1
ATOM 727 O O . ILE A 1 86 ? -25.518 -12.536 45.517 1.00 66.81 86 ILE A O 1
ATOM 731 N N . LEU A 1 87 ? -24.898 -10.558 44.678 1.00 62.22 87 LEU A N 1
ATOM 732 C CA . LEU A 1 87 ? -24.426 -10.078 45.981 1.00 62.22 87 LEU A CA 1
ATOM 733 C C . LEU A 1 87 ? -25.582 -9.931 46.977 1.00 62.22 87 LEU A C 1
ATOM 735 O O . LEU A 1 87 ? -25.418 -10.294 48.137 1.00 62.22 87 LEU A O 1
ATOM 739 N N . THR A 1 88 ? -26.750 -9.455 46.530 1.00 61.91 88 THR A N 1
ATOM 740 C CA . THR A 1 88 ? -27.926 -9.313 47.406 1.00 61.91 88 THR A CA 1
ATOM 741 C C . THR A 1 88 ? -28.572 -10.655 47.756 1.00 61.91 88 THR A C 1
ATOM 743 O O . THR A 1 88 ? -29.055 -10.818 48.880 1.00 61.91 88 THR A O 1
ATOM 746 N N . SER A 1 89 ? -28.539 -11.644 46.851 1.00 60.06 89 SER A N 1
ATOM 747 C CA . SER A 1 89 ? -28.996 -13.010 47.153 1.00 60.06 89 SER A CA 1
ATOM 748 C C . SER A 1 89 ? -28.012 -13.792 48.035 1.00 60.06 89 SER A C 1
ATOM 750 O O . SER A 1 89 ? -28.449 -14.562 48.888 1.00 60.06 89 SER A O 1
ATOM 752 N N . LEU A 1 90 ? -26.696 -13.558 47.922 1.00 58.44 90 LEU A N 1
ATOM 753 C CA . LEU A 1 90 ? -25.706 -14.143 48.837 1.00 58.44 90 LEU A CA 1
ATOM 754 C C . LEU A 1 90 ? -25.758 -13.510 50.232 1.00 58.44 90 LEU A C 1
ATOM 756 O O . LEU A 1 90 ? -25.608 -14.219 51.226 1.00 58.44 90 LEU A O 1
ATOM 760 N N . SER A 1 91 ? -25.950 -12.188 50.316 1.00 55.03 91 SER A N 1
ATOM 761 C CA . SER A 1 91 ? -25.895 -11.458 51.588 1.00 55.03 91 SER A CA 1
ATOM 762 C C . SER A 1 91 ? -27.111 -11.683 52.481 1.00 55.03 91 SER A C 1
ATOM 764 O O . SER A 1 91 ? -27.034 -11.387 53.669 1.00 55.03 91 SER A O 1
ATOM 766 N N . SER A 1 92 ? -28.239 -12.138 51.925 1.00 54.50 92 SER A N 1
ATOM 767 C CA . SER A 1 92 ? -29.496 -12.220 52.674 1.00 54.50 92 SER A CA 1
ATOM 768 C C . SER A 1 92 ? -29.658 -13.516 53.473 1.00 54.50 92 SER A C 1
ATOM 770 O O . SER A 1 92 ? -30.149 -13.422 54.591 1.00 54.50 92 SER A O 1
ATOM 772 N N . GLU A 1 93 ? -29.209 -14.693 53.009 1.00 55.62 93 GLU A N 1
ATOM 773 C CA . GLU A 1 93 ? -29.478 -15.948 53.755 1.00 55.62 93 GLU A CA 1
ATOM 774 C C . GLU A 1 93 ? -28.417 -17.065 53.667 1.00 55.62 93 GLU A C 1
ATOM 776 O O . GLU A 1 93 ? -28.568 -18.114 54.298 1.00 55.62 93 GLU A O 1
ATOM 781 N N . CYS A 1 94 ? -27.314 -16.902 52.935 1.00 51.47 94 CYS A N 1
ATOM 782 C CA . CYS A 1 94 ? -26.469 -18.053 52.618 1.00 51.47 94 CYS A CA 1
ATOM 783 C C . CYS A 1 94 ? -25.270 -18.206 53.575 1.00 51.47 94 CYS A C 1
ATOM 785 O O . CYS A 1 94 ? -24.175 -17.706 53.316 1.00 51.47 94 CYS A O 1
ATOM 787 N N . LYS A 1 95 ? -25.442 -18.977 54.662 1.00 61.47 95 LYS A N 1
ATOM 788 C CA . LYS A 1 95 ? -24.320 -19.663 55.338 1.00 61.47 95 LYS A CA 1
ATOM 789 C C . LYS A 1 95 ? -23.760 -20.721 54.381 1.00 61.47 95 LYS A C 1
ATOM 791 O O . LYS A 1 95 ? -24.047 -21.908 54.512 1.00 61.47 95 LYS A O 1
ATOM 796 N N . ILE A 1 96 ? -23.020 -20.283 53.367 1.00 62.59 96 ILE A N 1
ATOM 797 C CA . ILE A 1 96 ? -22.314 -21.191 52.468 1.00 62.59 96 ILE A CA 1
ATOM 798 C C . ILE A 1 96 ? -21.177 -21.794 53.280 1.00 62.59 96 ILE A C 1
ATOM 800 O O . ILE A 1 96 ? -20.247 -21.097 53.681 1.00 62.59 96 ILE A O 1
ATOM 804 N N . ASP A 1 97 ? -21.272 -23.091 53.545 1.00 68.75 97 ASP A N 1
ATOM 805 C CA . ASP A 1 97 ? -20.185 -23.851 54.141 1.00 68.75 97 ASP A CA 1
ATOM 806 C C . ASP A 1 97 ? -19.072 -24.013 53.095 1.00 68.75 97 ASP A C 1
ATOM 808 O O . ASP A 1 97 ? -19.090 -24.914 52.251 1.00 68.75 97 ASP A O 1
ATOM 812 N N . ILE A 1 98 ? -18.138 -23.059 53.107 1.00 72.62 98 ILE A N 1
ATOM 813 C CA . ILE A 1 98 ? -17.011 -22.955 52.170 1.00 72.62 98 ILE A CA 1
ATOM 814 C C . ILE A 1 98 ? -16.209 -24.265 52.143 1.00 72.62 98 ILE A C 1
ATOM 816 O O . ILE A 1 98 ? -15.775 -24.693 51.076 1.00 72.62 98 ILE A O 1
ATOM 820 N N . GLN A 1 99 ? -16.117 -24.977 53.272 1.00 75.50 99 GLN A N 1
ATOM 821 C CA . GLN A 1 99 ? -15.410 -26.257 53.352 1.00 75.50 99 GLN A CA 1
ATOM 822 C C . GLN A 1 99 ? -16.060 -27.335 52.475 1.00 75.50 99 GLN A C 1
ATOM 824 O O . GLN A 1 99 ? -15.371 -28.121 51.824 1.00 75.50 99 GLN A O 1
ATOM 829 N N . LEU A 1 100 ? -17.391 -27.366 52.409 1.00 76.69 100 LEU A N 1
ATOM 830 C CA . LEU A 1 100 ? -18.135 -28.345 51.615 1.00 76.69 100 LEU A CA 1
ATOM 831 C C . LEU A 1 100 ? -17.994 -28.066 50.109 1.00 76.69 100 LEU A C 1
ATOM 833 O O . LEU A 1 100 ? -17.947 -28.997 49.295 1.00 76.69 100 LEU A O 1
ATOM 837 N N . VAL A 1 101 ? -17.885 -26.787 49.742 1.00 79.69 101 VAL A N 1
ATOM 838 C CA . VAL A 1 101 ? -17.593 -26.347 48.371 1.00 79.69 101 VAL A CA 1
ATOM 839 C C . VAL A 1 101 ? -16.166 -26.725 47.985 1.00 79.69 101 VAL A C 1
ATOM 841 O O . VAL A 1 101 ? -15.980 -27.353 46.943 1.00 79.69 101 VAL A O 1
ATOM 844 N N . ASP A 1 102 ? -15.186 -26.446 48.843 1.00 79.12 102 ASP A N 1
ATOM 845 C CA . ASP A 1 102 ? -13.774 -26.758 48.598 1.00 79.12 102 ASP A CA 1
ATOM 846 C C . ASP A 1 102 ? -13.538 -28.262 48.437 1.00 79.12 102 ASP A C 1
ATOM 848 O O . ASP A 1 102 ? -12.849 -28.690 47.510 1.00 79.12 102 ASP A O 1
ATOM 852 N N . VAL A 1 103 ? -14.176 -29.094 49.266 1.00 87.88 103 VAL A N 1
ATOM 853 C CA . VAL A 1 103 ? -14.088 -30.559 49.143 1.00 87.88 103 VAL A CA 1
ATOM 854 C C . VAL A 1 103 ? -14.674 -31.041 47.813 1.00 87.88 103 VAL A C 1
ATOM 856 O O . VAL A 1 103 ? -14.089 -31.907 47.152 1.00 87.88 103 VAL A O 1
ATOM 859 N N . LYS A 1 104 ? -15.813 -30.485 47.377 1.00 84.75 104 LYS A N 1
ATOM 860 C CA . LYS A 1 104 ? -16.407 -30.826 46.073 1.00 84.75 104 LYS A CA 1
ATOM 861 C C . LYS A 1 104 ? -15.536 -30.352 44.913 1.00 84.75 104 LYS A C 1
ATOM 863 O O . LYS A 1 104 ? -15.366 -31.106 43.953 1.00 84.75 104 LYS A O 1
ATOM 868 N N . LEU A 1 105 ? -14.966 -29.154 45.011 1.00 85.06 105 LEU A N 1
ATOM 869 C CA . LEU A 1 105 ? -14.089 -28.582 43.996 1.00 85.06 105 LEU A CA 1
ATOM 870 C C . LEU A 1 105 ? -12.796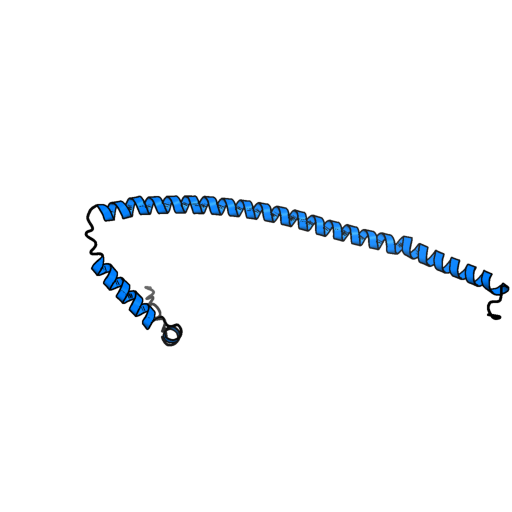 -29.395 43.866 1.00 85.06 105 LEU A C 1
ATOM 872 O O . LEU A 1 105 ? -12.423 -29.779 42.761 1.00 85.06 105 LEU A O 1
ATOM 876 N N . ALA A 1 106 ? -12.165 -29.745 44.989 1.00 85.44 106 ALA A N 1
ATOM 877 C CA . ALA A 1 106 ? -10.971 -30.582 45.028 1.00 85.44 106 ALA A CA 1
ATOM 878 C C . ALA A 1 106 ? -11.240 -31.981 44.455 1.00 85.44 106 ALA A C 1
ATOM 880 O O . ALA A 1 106 ? -10.435 -32.506 43.684 1.00 85.44 106 ALA A O 1
ATOM 881 N N . LYS A 1 107 ? -12.401 -32.573 44.765 1.00 87.06 107 LYS A N 1
ATOM 882 C CA . LYS A 1 107 ? -12.820 -33.859 44.190 1.00 87.06 107 LYS A CA 1
ATOM 883 C C . LYS A 1 107 ? -13.047 -33.759 42.679 1.00 87.06 107 LYS A C 1
ATOM 885 O O . LYS A 1 107 ? -12.619 -34.646 41.946 1.00 87.06 107 LYS A O 1
ATOM 890 N N . ALA A 1 108 ? -13.680 -32.687 42.205 1.00 82.31 108 ALA A N 1
ATOM 891 C CA . ALA A 1 108 ? -13.907 -32.451 40.781 1.00 82.31 108 ALA A CA 1
ATOM 892 C C . ALA A 1 108 ? -12.595 -32.206 40.019 1.00 82.31 108 ALA A C 1
ATOM 894 O O . ALA A 1 108 ? -12.397 -32.786 38.956 1.00 82.31 108 ALA A O 1
ATOM 895 N N . LEU A 1 109 ? -11.677 -31.415 40.579 1.00 84.25 109 LEU A N 1
ATOM 896 C CA . LEU A 1 109 ? -10.339 -31.182 40.029 1.00 84.25 109 LEU A CA 1
ATOM 897 C C . LEU A 1 109 ? -9.524 -32.471 39.960 1.00 84.25 109 LEU A C 1
ATOM 899 O O . LEU A 1 109 ? -8.956 -32.776 38.915 1.00 84.25 109 LEU A O 1
ATOM 903 N N . ARG A 1 110 ? -9.521 -33.267 41.035 1.00 84.62 110 ARG A N 1
ATOM 904 C CA . ARG A 1 110 ? -8.868 -34.581 41.059 1.00 84.62 110 ARG A CA 1
ATOM 905 C C . ARG A 1 110 ? -9.446 -35.513 39.996 1.00 84.62 110 ARG A C 1
ATOM 907 O O . ARG 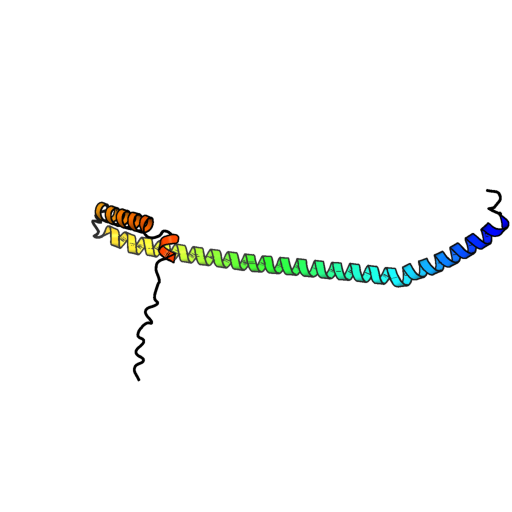A 1 110 ? -8.689 -36.176 39.299 1.00 84.62 110 ARG A O 1
ATOM 914 N N . ASN A 1 111 ? -10.769 -35.553 39.851 1.00 80.62 111 ASN A N 1
ATOM 915 C CA . ASN A 1 111 ? -11.416 -36.369 38.828 1.00 80.62 111 ASN A CA 1
ATOM 916 C C . ASN A 1 111 ? -11.082 -35.870 37.416 1.00 80.62 111 ASN A C 1
ATOM 918 O O . ASN A 1 111 ? -10.729 -36.675 36.567 1.00 80.62 111 ASN A O 1
ATOM 922 N N . ASN A 1 112 ? -11.112 -34.562 37.164 1.00 79.88 112 ASN A N 1
ATOM 923 C CA . ASN A 1 112 ? -10.690 -34.010 35.875 1.00 79.88 112 ASN A CA 1
ATOM 924 C C . ASN A 1 112 ? -9.227 -34.345 35.571 1.00 79.88 112 ASN A C 1
ATOM 926 O O . ASN A 1 112 ? -8.918 -34.776 34.471 1.00 79.88 112 ASN A O 1
ATOM 930 N N . MET A 1 113 ? -8.329 -34.221 36.545 1.00 77.62 113 MET A N 1
ATOM 931 C CA . MET A 1 113 ? -6.918 -34.552 36.349 1.00 77.62 113 MET A CA 1
ATOM 932 C C . MET A 1 113 ? -6.696 -36.045 36.055 1.00 77.62 113 MET A C 1
ATOM 934 O O . MET A 1 113 ? -5.814 -36.387 35.274 1.00 77.62 113 MET A O 1
ATOM 938 N N . LEU A 1 114 ? -7.491 -36.933 36.663 1.00 74.31 114 LEU A N 1
ATOM 939 C CA . LEU A 1 114 ? -7.384 -38.381 36.462 1.00 74.31 114 LEU A CA 1
ATOM 940 C C . LEU A 1 114 ? -8.062 -38.870 35.174 1.00 74.31 114 LEU A C 1
ATOM 942 O O . LEU A 1 114 ? -7.566 -39.806 34.553 1.00 74.31 114 LEU A O 1
ATOM 946 N N . TYR A 1 115 ? -9.190 -38.268 34.786 1.00 68.25 115 TYR A N 1
ATOM 947 C CA . TYR A 1 115 ? -10.051 -38.779 33.714 1.00 68.25 115 TYR A CA 1
ATOM 948 C C . TYR A 1 115 ? -10.027 -37.938 32.429 1.00 68.25 115 TYR A C 1
ATOM 950 O O . TYR A 1 115 ? -10.317 -38.478 31.366 1.00 68.25 115 TYR A O 1
ATOM 958 N N . CYS A 1 116 ? -9.625 -36.665 32.478 1.00 63.53 116 CYS A N 1
ATOM 959 C CA . CYS A 1 116 ? -9.472 -35.804 31.296 1.00 63.53 116 CYS A CA 1
ATOM 960 C C . CYS A 1 116 ? -8.021 -35.786 30.792 1.00 63.53 116 CYS A C 1
ATOM 962 O O . CYS A 1 116 ? -7.454 -34.731 30.512 1.00 63.53 116 CYS A O 1
ATOM 964 N N . ASN A 1 117 ? -7.406 -36.963 30.677 1.00 69.69 117 ASN A N 1
ATOM 965 C CA . ASN A 1 117 ? -6.218 -37.132 29.846 1.00 69.69 117 ASN A CA 1
ATOM 966 C C . ASN A 1 117 ? -6.689 -37.302 28.392 1.00 69.69 117 ASN A C 1
ATOM 968 O O . ASN A 1 117 ? -7.570 -38.122 28.139 1.00 69.69 117 ASN A O 1
ATOM 972 N N . ASN A 1 118 ? -6.106 -36.563 27.443 1.00 66.25 118 ASN A N 1
ATOM 973 C CA . ASN A 1 118 ? -6.445 -36.654 26.015 1.00 66.25 118 ASN A CA 1
ATOM 974 C C . ASN A 1 118 ? -6.401 -38.105 25.502 1.00 66.25 118 ASN A C 1
ATOM 976 O O . ASN A 1 118 ? -7.259 -38.510 24.730 1.00 66.25 118 ASN A O 1
ATOM 980 N N . GLN A 1 119 ? -5.475 -38.920 26.022 1.00 67.25 119 GLN A N 1
ATOM 981 C CA . GLN A 1 119 ? -5.380 -40.344 25.685 1.00 67.25 119 GLN A CA 1
ATOM 982 C C . GLN A 1 119 ? -6.588 -41.167 26.165 1.00 67.25 119 GLN A C 1
ATOM 984 O O . GLN A 1 119 ? -6.979 -42.118 25.503 1.00 67.25 119 GLN A O 1
ATOM 989 N N . LEU A 1 120 ? -7.182 -40.817 27.312 1.00 66.50 120 LEU A N 1
ATOM 990 C CA . LEU A 1 120 ? -8.378 -41.475 27.852 1.00 66.50 120 LEU A CA 1
ATOM 991 C C . LEU A 1 120 ? -9.648 -40.999 27.141 1.00 66.50 120 LEU A C 1
ATOM 993 O O . LEU A 1 120 ? -10.528 -41.812 26.877 1.00 66.50 120 LEU A O 1
ATOM 997 N N . LEU A 1 121 ? -9.725 -39.709 26.808 1.00 66.06 121 LEU A N 1
ATOM 998 C CA . LEU A 1 121 ? -10.827 -39.119 26.041 1.00 66.06 121 LEU A CA 1
ATOM 999 C C . LEU A 1 121 ? -10.957 -39.744 24.645 1.00 66.06 121 LEU A C 1
ATOM 1001 O O . LEU A 1 121 ? -12.073 -40.057 24.240 1.00 66.06 121 LEU A O 1
ATOM 1005 N N . ASP A 1 122 ? -9.838 -40.020 23.970 1.00 66.56 122 ASP A N 1
ATOM 1006 C CA . ASP A 1 122 ? -9.826 -40.705 22.669 1.00 66.56 122 ASP A CA 1
ATOM 1007 C C . ASP A 1 122 ? -10.198 -42.201 22.766 1.00 66.56 122 ASP A C 1
ATOM 1009 O O . ASP A 1 122 ? -10.611 -42.808 21.778 1.00 66.56 122 ASP A O 1
ATOM 1013 N N . CYS A 1 123 ? -10.088 -42.814 23.953 1.00 67.38 123 CYS A N 1
ATOM 1014 C CA . CYS A 1 123 ? -10.516 -44.196 24.202 1.00 67.38 123 CYS A CA 1
ATOM 1015 C C . CYS A 1 123 ? -12.001 -44.325 24.576 1.00 67.38 123 CYS A C 1
ATOM 1017 O O . CYS A 1 123 ? -12.536 -45.438 24.582 1.00 67.38 123 CYS A O 1
ATOM 1019 N N . ILE A 1 124 ? -12.682 -43.222 24.901 1.00 69.50 124 ILE A N 1
ATOM 1020 C CA . ILE A 1 124 ? -14.117 -43.237 25.184 1.00 69.50 124 ILE A CA 1
ATOM 1021 C C . ILE A 1 124 ? -14.847 -43.174 23.845 1.00 69.50 124 ILE A C 1
ATOM 1023 O O . ILE A 1 124 ? -15.004 -42.113 23.244 1.00 69.50 124 ILE A O 1
ATOM 1027 N N . VAL A 1 125 ? -15.327 -44.328 23.382 1.00 62.16 125 VAL A N 1
ATOM 1028 C CA . VAL A 1 125 ? -16.246 -44.401 22.243 1.00 62.16 125 VAL A CA 1
ATOM 1029 C C . VAL A 1 125 ? -17.554 -43.734 22.661 1.00 62.16 125 VAL A C 1
ATOM 1031 O O . VAL A 1 125 ? -18.409 -44.331 23.316 1.00 62.16 125 VAL A O 1
ATOM 1034 N N . LEU A 1 126 ? -17.692 -42.456 22.320 1.00 61.53 126 LEU A N 1
ATOM 1035 C CA . LEU A 1 126 ? -18.943 -41.727 22.443 1.00 61.53 126 LEU A CA 1
ATOM 1036 C C . LEU A 1 126 ? -19.888 -42.268 21.374 1.00 61.53 126 LEU A C 1
ATOM 1038 O O . LEU A 1 126 ? -19.911 -41.768 20.253 1.00 61.53 126 LEU A O 1
ATOM 1042 N N . GLU A 1 127 ? -20.659 -43.303 21.702 1.00 59.09 127 GLU A N 1
ATOM 1043 C CA . GLU A 1 127 ? -21.796 -43.677 20.870 1.00 59.09 127 GLU A CA 1
ATOM 1044 C C . GLU A 1 127 ? -22.842 -42.562 20.977 1.00 59.09 127 GLU A C 1
ATOM 1046 O O . GLU A 1 127 ? -23.410 -42.347 22.058 1.00 59.09 127 GLU A O 1
ATOM 1051 N N . PRO A 1 128 ? -23.118 -41.812 19.894 1.00 53.00 128 PRO A N 1
ATOM 1052 C CA . PRO A 1 128 ? -24.195 -40.850 19.918 1.00 53.00 128 PRO A CA 1
ATOM 1053 C C . PRO A 1 128 ? -25.486 -41.648 20.060 1.00 53.00 128 PRO A C 1
ATOM 1055 O O . PRO A 1 128 ? -25.956 -42.288 19.119 1.00 53.00 128 PRO A O 1
ATOM 1058 N N . ARG A 1 129 ? -26.074 -41.622 21.257 1.00 54.16 129 ARG A N 1
ATOM 1059 C CA . ARG A 1 129 ? -27.424 -42.131 21.467 1.00 54.16 129 ARG A CA 1
ATOM 1060 C C . ARG A 1 129 ? -28.339 -41.231 20.644 1.00 54.16 129 ARG A C 1
ATOM 1062 O O . ARG A 1 129 ? -28.673 -40.132 21.082 1.00 54.16 129 ARG A O 1
ATOM 1069 N N . LEU A 1 130 ? -28.660 -41.666 19.424 1.00 58.09 130 LEU A N 1
ATOM 1070 C CA . LEU A 1 130 ? -29.587 -40.988 18.526 1.00 58.09 130 LEU A CA 1
ATOM 1071 C C . LEU A 1 130 ? -30.834 -40.667 19.344 1.00 58.09 130 LEU A C 1
ATOM 1073 O O . LEU A 1 130 ? -31.533 -41.565 19.816 1.00 58.09 130 LEU A O 1
ATOM 1077 N N . LEU A 1 131 ? -31.036 -39.374 19.599 1.00 53.59 131 LEU A N 1
ATOM 1078 C CA . LEU A 1 131 ? -32.201 -38.855 20.292 1.00 53.59 131 LEU A CA 1
ATOM 1079 C C . LEU A 1 131 ? -33.426 -39.493 19.637 1.00 53.59 131 LEU A C 1
ATOM 1081 O O . LEU A 1 131 ? -33.647 -39.331 18.439 1.00 53.59 131 LEU A O 1
ATOM 1085 N N . ASN A 1 132 ? -34.181 -40.258 20.427 1.00 55.69 132 ASN A N 1
ATOM 1086 C CA . ASN A 1 132 ? -35.456 -40.856 20.045 1.00 55.69 132 ASN A CA 1
ATOM 1087 C C . ASN A 1 132 ? -36.463 -39.723 19.778 1.00 55.69 132 ASN A C 1
ATOM 1089 O O . ASN A 1 132 ? -37.353 -39.452 20.586 1.00 55.69 132 ASN A O 1
ATOM 1093 N N . PHE A 1 133 ? -36.321 -39.026 18.652 1.00 54.38 133 PHE A N 1
ATOM 1094 C CA . PHE A 1 133 ? -37.327 -38.113 18.141 1.00 54.38 133 PHE A CA 1
ATOM 1095 C C . PHE A 1 133 ? -38.480 -38.966 17.612 1.00 54.38 133 PHE A C 1
AT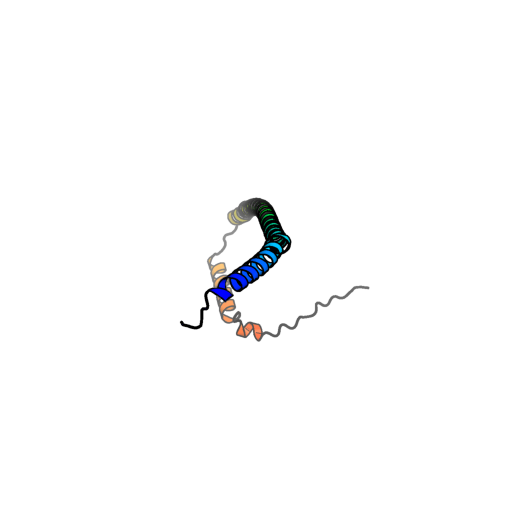OM 1097 O O . PHE A 1 133 ? -38.552 -39.312 16.434 1.00 54.38 133 PHE A O 1
ATOM 1104 N N . LYS A 1 134 ? -39.395 -39.344 18.510 1.00 50.59 134 LYS A N 1
ATOM 1105 C CA . LYS A 1 134 ? -40.724 -39.802 18.109 1.00 50.59 134 LYS A CA 1
ATOM 1106 C C . LYS A 1 134 ? -41.439 -38.612 17.473 1.00 50.59 134 LYS A C 1
ATOM 1108 O O . LYS A 1 134 ? -42.013 -37.785 18.178 1.00 50.59 134 LYS A O 1
ATOM 1113 N N . PHE A 1 135 ? -41.410 -38.527 16.148 1.00 54.91 135 PHE A N 1
ATOM 1114 C CA . PHE A 1 135 ? -42.345 -37.684 15.415 1.00 54.91 135 PHE A CA 1
ATOM 1115 C C . PHE A 1 135 ? -43.759 -38.226 15.667 1.00 54.91 135 PHE A C 1
ATOM 1117 O O . PHE A 1 135 ? -44.098 -39.325 15.227 1.00 54.91 135 PHE A O 1
ATOM 1124 N N . LYS A 1 136 ? -44.569 -37.485 16.431 1.00 47.84 136 LYS A N 1
ATOM 1125 C CA . LYS A 1 136 ? -46.019 -37.706 16.482 1.00 47.84 136 LYS A CA 1
ATOM 1126 C C . LYS A 1 136 ? -46.585 -37.322 15.112 1.00 47.84 136 LYS A C 1
ATOM 1128 O O . LYS A 1 136 ? -46.426 -36.176 14.700 1.00 47.84 136 LYS A O 1
ATOM 1133 N N . LYS A 1 137 ? -47.175 -38.300 14.421 1.00 42.91 137 LYS A N 1
ATOM 1134 C CA . LYS A 1 137 ? -48.145 -38.063 13.346 1.00 42.91 137 LYS A CA 1
ATOM 1135 C C . LYS A 1 137 ? -49.449 -37.549 13.938 1.00 42.91 137 LYS A C 1
ATOM 1137 O O . LYS A 1 137 ? -49.763 -37.975 15.074 1.00 42.91 137 LYS A O 1
#

InterPro domains:
  IPR003319 ATP synthase YMF19-like, N-terminal [PF02326] (2-70)

Secondary structure (DSSP, 8-state):
-TT--HHHHHHHHHHHHHHHHHHHHHIIIIIHHHHHHHHHHHHHHHHHHHHHHHHHHHHHHHHHHHHHHHHHHHHHHHHHHHHHHHHHHHHHH----HHHHHHHHHHHHHHHHHH--HHHHTTS-------------

Radius of gyration: 42.04 Å; chains: 1; bounding box: 97×53×101 Å

pLDDT: mean 82.66, std 15.92, range [42.91, 97.75]

Foldseek 3Di:
DVPPPVVCVVVVVVVVVVVCVVVVCCCVVPVVVVVVVVVVVVVVVVVVVVVVVVVVVVVVVVVVVVVVVVVVVVVVVVVVCCCVPVVVVCVPDDPDPVVVVVVVVVVVVVCCVVQVDPVNVVVPPPDPPPPPPPDDD

Organism: NCBI:txid2485823